Protein AF-A0A956U3N0-F1 (afdb_monomer)

Sequence (169 aa):
MKTIKLSYLSARLFRMLFLLSVFFLITSNNVYSKPEPTQLTTPQKEISIDFVKEAGCPIITTDSTTRAILDLDPFGAPKDARIYISFKNNSERPVAAVKFRLRYVNARGEDLGTFHAAQAVILGPGAEARGKWKGNRIHPDTSALKLRVLQVRYSDGAQWNSVKAEALK

Secondary structure (DSSP, 8-state):
---------SSSSSSSSSSSSSS-S--------PPP-------EEEEEEEE---TT-SEEE-GGG-EEEEEE-TTS-EEEEEEEEEEEE-SSSPEEEEEEEEEEE-TT--EEEEEEEEEEEEE-TT-EEEEEEEEES--TT--EEEEEEEEEEETTS-EEE-TTGGGG-

Mean predicted aligned error: 12.62 Å

Radius of gyration: 32.55 Å; Cα contacts (8 Å, |Δi|>4): 326; chains: 1; bounding box: 46×108×58 Å

Foldseek 3Di:
DDDDDDDDPPDPPPPPPPPPPPPPDDPPPPPPPDPDPPPPQQDKDKAAEAEDDDPPDQKDWDRPWFTKMFRADPVRFGFKIKTKTKMWGQDQFWWQKWKKKKFFAAPVRDGPDIDIDMDGDTHHHGGMDMDIDMGGDHGRRGHHMYMYIAKIATPVRDIDGDPPNVVVD

Nearest PDB structures (foldseek):
  3o0l-assembly1_B  TM=4.837E-01  e=7.466E-03  Shewanella loihica PV-4
  1ex0-assembly1_A  TM=4.721E-01  e=1.509E-02  Homo sapiens
  7ui8-assembly1_A  TM=5.187E-01  e=3.399E-02  Enterococcus columbae
  8cte-assembly1_X  TM=4.771E-01  e=2.204E-02  Homo sapiens
  8dhe-assembly1_C  TM=4.121E-01  e=6.165E-02  Tannerella forsythia

pLDDT: mean 83.13, std 19.67, range [40.97, 98.44]

Structure (mmCIF, N/CA/C/O backbone):
data_AF-A0A956U3N0-F1
#
_entry.id   AF-A0A956U3N0-F1
#
loop_
_atom_site.group_PDB
_atom_site.id
_atom_site.type_symbol
_atom_site.label_atom_id
_atom_site.label_alt_id
_atom_site.label_comp_id
_atom_site.label_asym_id
_atom_site.label_entity_id
_atom_site.label_seq_id
_atom_site.pdbx_PDB_ins_code
_atom_site.Cartn_x
_atom_site.Cartn_y
_atom_site.Cartn_z
_atom_site.occupancy
_atom_site.B_iso_or_equiv
_atom_site.auth_seq_id
_atom_site.auth_comp_id
_atom_site.auth_asym_id
_atom_site.auth_atom_id
_atom_site.pdbx_PDB_model_num
ATOM 1 N N . MET A 1 1 ? 6.608 92.617 39.152 1.00 43.38 1 MET A N 1
ATOM 2 C CA . MET A 1 1 ? 6.580 91.186 38.764 1.00 43.38 1 MET A CA 1
ATOM 3 C C . MET A 1 1 ? 7.214 91.042 37.391 1.00 43.38 1 MET A C 1
ATOM 5 O O . MET A 1 1 ? 6.933 91.856 36.523 1.00 43.38 1 MET A O 1
ATOM 9 N N . LYS A 1 2 ? 8.164 90.110 37.256 1.00 40.97 2 LYS A N 1
ATOM 10 C CA . LYS A 1 2 ? 9.137 90.019 36.155 1.00 40.97 2 LYS A CA 1
ATOM 11 C C . LYS A 1 2 ? 8.576 89.272 34.938 1.00 40.97 2 LYS A C 1
ATOM 13 O O . LYS A 1 2 ? 8.110 88.148 35.066 1.00 40.97 2 LYS A O 1
ATOM 18 N N . THR A 1 3 ? 8.722 89.889 33.770 1.00 45.12 3 THR A N 1
ATOM 19 C CA . THR A 1 3 ? 8.685 89.297 32.424 1.00 45.12 3 THR A CA 1
ATOM 20 C C . THR A 1 3 ? 9.957 88.496 32.139 1.00 45.12 3 THR A C 1
ATOM 22 O O . THR A 1 3 ? 11.052 88.998 32.405 1.00 45.12 3 THR A O 1
ATOM 25 N N . ILE A 1 4 ? 9.843 87.313 31.525 1.00 50.28 4 ILE A N 1
ATOM 26 C CA . ILE A 1 4 ? 10.977 86.598 30.913 1.00 50.28 4 ILE A CA 1
ATOM 27 C C . ILE A 1 4 ? 10.629 86.234 29.465 1.00 50.28 4 ILE A C 1
ATOM 29 O O . ILE A 1 4 ? 9.537 85.762 29.165 1.00 50.28 4 ILE A O 1
ATOM 33 N N . LYS A 1 5 ? 11.588 86.553 28.590 1.00 43.72 5 LYS A N 1
ATOM 34 C CA . LYS A 1 5 ? 11.562 86.534 27.126 1.00 43.72 5 LYS A CA 1
ATOM 35 C C . LYS A 1 5 ? 11.777 85.130 26.550 1.00 43.72 5 LYS A C 1
ATOM 37 O O . LYS A 1 5 ? 12.604 84.375 27.051 1.00 43.72 5 LYS A O 1
ATOM 42 N N . LEU A 1 6 ? 11.104 84.874 25.425 1.00 50.75 6 LEU A N 1
ATOM 43 C CA . LEU A 1 6 ? 11.439 83.862 24.422 1.00 50.75 6 LEU A CA 1
ATOM 44 C C . LEU A 1 6 ? 12.761 84.208 23.720 1.00 50.75 6 LEU A C 1
ATOM 46 O O . LEU A 1 6 ? 12.867 85.263 23.097 1.00 50.75 6 LEU A O 1
ATOM 50 N N . SER A 1 7 ? 13.703 83.273 23.718 1.00 54.09 7 SER A N 1
ATOM 51 C CA . SER A 1 7 ? 14.644 83.014 22.618 1.00 54.09 7 SER A CA 1
ATOM 52 C C . SER A 1 7 ? 15.420 81.727 22.938 1.00 54.09 7 SER A C 1
ATOM 54 O O . SER A 1 7 ? 15.507 81.356 24.101 1.00 54.09 7 SER A O 1
ATOM 56 N N . TYR A 1 8 ? 15.970 81.050 21.922 1.00 51.53 8 TYR A N 1
ATOM 57 C CA . TYR A 1 8 ? 16.848 79.857 22.003 1.00 51.53 8 TYR A CA 1
ATOM 58 C C . TYR A 1 8 ? 16.241 78.455 21.830 1.00 51.53 8 TYR A C 1
ATOM 60 O O . TYR A 1 8 ? 16.761 77.491 22.385 1.00 51.53 8 TYR A O 1
ATOM 68 N N . LEU A 1 9 ? 15.245 78.276 20.958 1.00 48.38 9 LEU A N 1
ATOM 69 C CA . LEU A 1 9 ? 14.907 76.929 20.459 1.00 48.38 9 LEU A CA 1
ATOM 70 C C . LEU A 1 9 ? 14.916 76.811 18.924 1.00 48.38 9 LEU A C 1
ATOM 72 O O . LEU A 1 9 ? 14.139 76.071 18.338 1.00 48.38 9 LEU A O 1
ATOM 76 N N . SER A 1 10 ? 15.828 77.519 18.253 1.00 56.56 10 SER A N 1
ATOM 77 C CA . SER A 1 10 ? 15.927 77.547 16.783 1.00 56.56 10 SER A CA 1
ATOM 78 C C . SER A 1 10 ? 17.327 77.206 16.251 1.00 56.56 10 SER A C 1
ATOM 80 O O . SER A 1 10 ? 17.808 77.852 15.326 1.00 56.56 10 SER A O 1
ATOM 82 N N . ALA A 1 11 ? 18.027 76.228 16.843 1.00 52.62 11 ALA A N 1
ATOM 83 C CA . ALA A 1 11 ? 19.368 75.857 16.357 1.00 52.62 11 ALA A CA 1
ATOM 84 C C . ALA A 1 11 ? 19.782 74.381 16.524 1.00 52.62 11 ALA A C 1
ATOM 86 O O . ALA A 1 11 ? 20.901 74.028 16.158 1.00 52.62 11 ALA A O 1
ATOM 87 N N . ARG A 1 12 ? 18.925 73.496 17.058 1.00 50.47 12 ARG A N 1
ATOM 88 C CA . ARG A 1 12 ? 19.299 72.082 17.289 1.00 50.47 12 ARG A CA 1
ATOM 89 C C . ARG A 1 12 ? 18.583 71.051 16.420 1.00 50.47 12 ARG A C 1
ATOM 91 O O . ARG A 1 12 ? 19.108 69.955 16.285 1.00 50.47 12 ARG A O 1
ATOM 98 N N . LEU A 1 13 ? 17.474 71.391 15.761 1.00 51.34 13 LEU A N 1
ATOM 99 C CA . LEU A 1 13 ? 16.767 70.427 14.905 1.00 51.34 13 LEU A CA 1
ATOM 100 C C . LEU A 1 13 ? 17.264 70.359 13.452 1.00 51.34 13 LEU A C 1
ATOM 102 O O . LEU A 1 13 ? 16.931 69.411 12.755 1.00 51.34 13 LEU A O 1
ATOM 106 N N . PHE A 1 14 ? 18.094 71.299 12.991 1.00 47.34 14 PHE A N 1
ATOM 107 C CA . PHE A 1 14 ? 18.509 71.341 11.580 1.00 47.34 14 PHE A CA 1
ATOM 108 C C . PHE A 1 14 ? 19.863 70.667 11.285 1.00 47.34 14 PHE A C 1
ATOM 110 O O . PHE A 1 14 ? 20.228 70.494 10.129 1.00 47.34 14 PHE A O 1
ATOM 117 N N . ARG A 1 15 ? 20.619 70.250 12.314 1.00 49.44 15 ARG A N 1
ATOM 118 C CA . ARG A 1 15 ? 21.941 69.606 12.148 1.00 49.44 15 ARG A CA 1
ATOM 119 C C . ARG A 1 15 ? 21.921 68.077 12.172 1.00 49.44 15 ARG A C 1
ATOM 121 O O . ARG A 1 15 ? 22.934 67.469 11.853 1.00 49.44 15 ARG A O 1
ATOM 128 N N . MET A 1 16 ? 20.795 67.455 12.520 1.00 44.78 16 MET A N 1
AT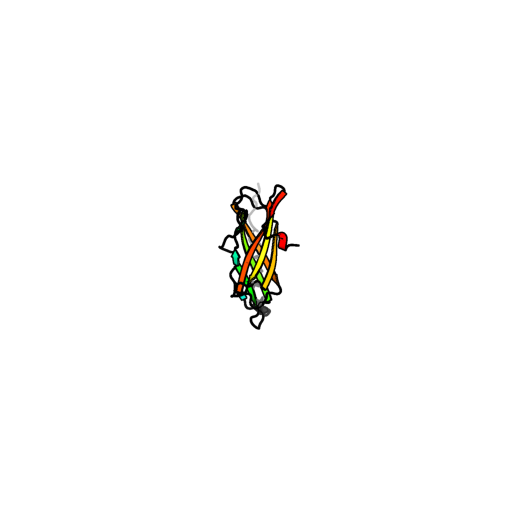OM 129 C CA . MET A 1 16 ? 20.707 65.994 12.641 1.00 44.78 16 MET A CA 1
ATOM 130 C C . MET A 1 16 ? 20.184 65.299 11.372 1.00 44.78 16 MET A C 1
ATOM 132 O O . MET A 1 16 ? 20.173 64.077 11.314 1.00 44.78 16 MET A O 1
ATOM 136 N N . LEU A 1 17 ? 19.794 66.058 10.339 1.00 49.78 17 LEU A N 1
ATOM 137 C CA . LEU A 1 17 ? 19.293 65.504 9.073 1.00 49.78 17 LEU A CA 1
ATOM 138 C C . LEU A 1 17 ? 20.327 65.447 7.933 1.00 49.78 17 LEU A C 1
ATOM 140 O O . LEU A 1 17 ? 20.011 64.930 6.869 1.00 49.78 17 LEU A O 1
ATOM 144 N N . PHE A 1 18 ? 21.558 65.929 8.130 1.00 48.34 18 PHE A N 1
ATOM 145 C CA . PHE A 1 18 ? 22.552 66.043 7.046 1.00 48.34 18 PHE A CA 1
ATOM 146 C C . PHE A 1 18 ? 23.738 65.064 7.139 1.00 48.34 18 PHE A C 1
ATOM 148 O O . PHE A 1 18 ? 24.713 65.205 6.411 1.00 48.34 18 PHE A O 1
ATOM 155 N N . LEU A 1 19 ? 23.662 64.057 8.018 1.00 45.88 19 LEU A N 1
ATOM 156 C CA . LEU A 1 19 ? 24.695 63.018 8.185 1.00 45.88 19 LEU A CA 1
ATOM 157 C C . LEU A 1 19 ? 24.190 61.592 7.902 1.00 45.88 19 LEU A C 1
ATOM 159 O O . LEU A 1 19 ? 24.867 60.628 8.242 1.00 45.88 19 LEU A O 1
ATOM 163 N N . LEU A 1 20 ? 23.022 61.440 7.268 1.00 45.91 20 LEU A N 1
ATOM 164 C CA . LEU A 1 20 ? 22.460 60.126 6.920 1.00 45.91 20 LEU A CA 1
ATOM 165 C C . LEU A 1 20 ? 22.321 59.869 5.407 1.00 45.91 20 LEU A C 1
ATOM 167 O O . LEU A 1 20 ? 21.761 58.851 5.018 1.00 45.91 20 LEU A O 1
ATOM 171 N N . SER A 1 21 ? 22.813 60.765 4.544 1.00 46.19 21 SER A N 1
ATOM 172 C CA . SER A 1 21 ? 22.624 60.680 3.084 1.00 46.19 21 SER A CA 1
ATOM 173 C C . SER A 1 21 ? 23.875 60.291 2.282 1.00 46.19 21 SER A C 1
ATOM 175 O O . SER A 1 21 ? 23.809 60.246 1.058 1.00 46.19 21 SER A O 1
ATOM 177 N N . VAL A 1 22 ? 25.004 59.966 2.928 1.00 50.34 22 VAL A N 1
ATOM 178 C CA . VAL A 1 22 ? 26.273 59.617 2.238 1.00 50.34 22 VAL A CA 1
ATOM 179 C C . VAL A 1 22 ? 26.826 58.249 2.677 1.00 50.34 22 VAL A C 1
ATOM 181 O O . VAL A 1 22 ? 28.020 57.996 2.627 1.00 50.34 22 VAL A O 1
ATOM 184 N N . PHE A 1 23 ? 25.956 57.335 3.108 1.00 43.88 23 PHE A N 1
ATOM 185 C CA . PHE A 1 23 ? 26.309 55.924 3.359 1.00 43.88 23 PHE A CA 1
ATOM 186 C C . PHE A 1 23 ? 25.436 54.951 2.554 1.00 43.88 23 PHE A C 1
ATOM 188 O O . PHE A 1 23 ? 25.293 53.785 2.903 1.00 43.88 23 PHE A O 1
ATOM 195 N N . PHE A 1 24 ? 24.835 55.437 1.466 1.00 46.41 24 PHE A N 1
ATOM 196 C CA . PHE A 1 24 ? 23.975 54.652 0.580 1.00 46.41 24 PHE A CA 1
ATOM 197 C C . PHE A 1 24 ? 24.511 54.632 -0.852 1.00 46.41 24 PHE A C 1
ATOM 199 O O . PHE A 1 24 ? 23.767 54.740 -1.818 1.00 46.41 24 PHE A O 1
ATOM 206 N N . LEU A 1 25 ? 25.824 54.510 -1.010 1.00 50.22 25 LEU A N 1
ATOM 207 C CA . LEU A 1 25 ? 26.399 54.166 -2.299 1.00 50.22 25 LEU A CA 1
ATOM 208 C C . LEU A 1 25 ? 27.560 53.200 -2.089 1.00 50.22 25 LEU A C 1
ATOM 210 O O . LEU A 1 25 ? 28.515 53.503 -1.385 1.00 50.22 25 LEU A O 1
ATOM 214 N N . ILE A 1 26 ? 27.460 52.074 -2.799 1.00 54.09 26 ILE A N 1
ATOM 215 C CA . ILE A 1 26 ? 28.480 51.041 -3.003 1.00 54.09 26 ILE A CA 1
ATOM 216 C C . ILE A 1 26 ? 28.484 49.932 -1.934 1.00 54.09 26 ILE A C 1
ATOM 218 O O . ILE A 1 26 ? 29.460 49.701 -1.230 1.00 54.09 26 ILE A O 1
ATOM 222 N N . THR A 1 27 ? 27.415 49.135 -1.903 1.00 51.28 27 THR A N 1
ATOM 223 C CA . THR A 1 27 ? 27.585 47.678 -1.797 1.00 51.28 27 THR A CA 1
ATOM 224 C C . THR A 1 27 ? 27.257 47.075 -3.157 1.00 51.28 27 THR A C 1
ATOM 226 O O . THR A 1 27 ? 26.112 46.812 -3.517 1.00 51.28 27 THR A O 1
ATOM 229 N N . SER A 1 28 ? 28.294 46.923 -3.975 1.00 53.91 28 SER A N 1
ATOM 230 C CA . SER A 1 28 ? 28.263 46.102 -5.176 1.00 53.91 28 SER A CA 1
ATOM 231 C C . SER A 1 28 ? 27.920 44.672 -4.754 1.00 53.91 28 SER A C 1
ATOM 233 O O . SER A 1 28 ? 28.756 43.952 -4.211 1.00 53.91 28 SER A O 1
ATOM 235 N N . ASN A 1 29 ? 26.667 44.275 -4.984 1.00 47.41 29 ASN A N 1
ATOM 236 C CA . ASN A 1 29 ? 26.212 42.894 -4.897 1.00 47.41 29 ASN A CA 1
ATOM 237 C C . ASN A 1 29 ? 26.949 42.064 -5.959 1.00 47.41 29 ASN A C 1
ATOM 239 O O . ASN A 1 29 ? 26.425 41.810 -7.041 1.00 47.41 29 ASN A O 1
ATOM 243 N N . ASN A 1 30 ? 28.171 41.628 -5.654 1.00 55.19 30 ASN A N 1
ATOM 244 C CA . ASN A 1 30 ? 28.737 40.445 -6.285 1.00 55.19 30 ASN A CA 1
ATOM 245 C C . ASN A 1 30 ? 27.940 39.249 -5.762 1.00 55.19 30 ASN A C 1
ATOM 247 O O . ASN A 1 30 ? 28.324 38.593 -4.793 1.00 55.19 30 ASN A O 1
ATOM 251 N N . VAL A 1 31 ? 26.793 38.990 -6.391 1.00 56.47 31 VAL A N 1
ATOM 252 C CA . VAL A 1 31 ? 26.115 37.703 -6.278 1.00 56.47 31 VAL A CA 1
ATOM 253 C C . VAL A 1 31 ? 27.015 36.707 -6.993 1.00 56.47 31 VAL A C 1
ATOM 255 O O . VAL A 1 31 ? 26.885 36.462 -8.188 1.00 56.47 31 VAL A O 1
ATOM 258 N N . TYR A 1 32 ? 27.981 36.160 -6.259 1.00 55.41 32 TYR A N 1
ATOM 259 C CA . TYR A 1 32 ? 28.621 34.919 -6.649 1.00 55.41 32 TYR A CA 1
ATOM 260 C C . TYR A 1 32 ? 27.543 33.838 -6.547 1.00 55.41 32 TYR A C 1
ATOM 262 O O . TYR A 1 32 ? 27.337 33.230 -5.494 1.00 55.41 32 TYR A O 1
ATOM 270 N N . SER A 1 33 ? 26.779 33.653 -7.623 1.00 57.53 33 SER A N 1
ATOM 271 C CA . SER A 1 33 ? 25.897 32.506 -7.764 1.00 57.53 33 SER A CA 1
ATOM 272 C C . SER A 1 33 ? 26.797 31.281 -7.840 1.00 57.53 33 SER A C 1
ATOM 274 O O . SER A 1 33 ? 27.365 30.972 -8.889 1.00 57.53 33 SER A O 1
ATOM 276 N N . LYS A 1 34 ? 26.974 30.609 -6.698 1.00 63.16 34 LYS A N 1
ATOM 277 C CA . LYS A 1 34 ? 27.508 29.250 -6.652 1.00 63.16 34 LYS A CA 1
ATOM 278 C C . LYS A 1 34 ? 26.748 28.450 -7.717 1.00 63.16 34 LYS A C 1
ATOM 280 O O . LYS A 1 34 ? 25.518 28.503 -7.678 1.00 63.16 34 LYS A O 1
ATOM 285 N N . PRO A 1 35 ? 27.419 27.766 -8.663 1.00 58.47 35 PRO A N 1
ATOM 286 C CA . PRO A 1 35 ? 26.711 26.920 -9.608 1.00 58.47 35 PRO A CA 1
ATOM 287 C C . PRO A 1 35 ? 25.878 25.943 -8.786 1.00 58.47 35 PRO A C 1
ATOM 289 O O . PRO A 1 35 ? 26.409 25.190 -7.962 1.00 58.47 35 PRO A O 1
ATOM 292 N N . GLU A 1 36 ? 24.561 26.052 -8.928 1.00 58.31 36 GLU A N 1
ATOM 293 C CA . GLU A 1 36 ? 23.632 25.108 -8.339 1.00 58.31 36 GLU A CA 1
ATOM 294 C C . GLU A 1 36 ? 24.056 23.731 -8.854 1.00 58.31 36 GLU A C 1
ATOM 296 O O . GLU A 1 36 ? 24.242 23.578 -10.067 1.00 58.31 36 GLU A O 1
ATOM 301 N N . PRO A 1 37 ? 24.326 22.749 -7.975 1.00 54.59 37 PRO A N 1
ATOM 302 C CA . PRO A 1 37 ? 24.649 21.418 -8.446 1.00 54.59 37 PRO A CA 1
ATOM 303 C C . PRO A 1 37 ? 23.475 20.980 -9.310 1.00 54.59 37 PRO A C 1
ATOM 305 O O . PRO A 1 37 ? 22.355 20.879 -8.809 1.00 54.59 37 PRO A O 1
ATOM 308 N N . THR A 1 38 ? 23.724 20.775 -10.605 1.00 52.72 38 THR A N 1
ATOM 309 C CA . THR A 1 38 ? 22.744 20.216 -11.528 1.00 52.72 38 THR A CA 1
ATOM 310 C C . THR A 1 38 ? 22.250 18.933 -10.883 1.00 52.72 38 THR A C 1
ATOM 312 O O . THR A 1 38 ? 22.988 17.948 -10.813 1.00 52.72 38 THR A O 1
ATOM 315 N N . GLN A 1 39 ? 21.046 18.963 -10.307 1.00 56.44 39 GLN A N 1
ATOM 316 C CA . GLN A 1 39 ? 20.444 17.765 -9.756 1.00 56.44 39 GLN A CA 1
ATOM 317 C C . GLN A 1 39 ? 20.272 16.834 -10.945 1.00 56.44 39 GLN A C 1
ATOM 319 O O . GLN A 1 39 ? 19.431 17.076 -11.812 1.00 56.44 39 GLN A O 1
ATOM 324 N N . LEU A 1 40 ? 21.122 15.808 -11.016 1.00 57.69 40 LEU A N 1
ATOM 325 C CA . LEU A 1 40 ? 20.943 14.683 -11.916 1.00 57.69 40 LEU A CA 1
ATOM 326 C C . LEU A 1 40 ? 19.566 14.119 -11.587 1.00 57.69 40 LEU A C 1
ATOM 328 O O . LEU A 1 40 ? 19.388 13.401 -10.604 1.00 57.69 40 LEU A O 1
ATOM 332 N N . THR A 1 41 ? 18.567 14.548 -12.353 1.00 67.69 41 THR A N 1
ATOM 333 C CA . THR A 1 41 ? 17.208 14.063 -12.201 1.00 67.69 41 THR A CA 1
ATOM 334 C C . THR A 1 41 ? 17.249 12.644 -12.717 1.00 67.69 41 THR A C 1
ATOM 336 O O . THR A 1 41 ? 17.285 12.413 -13.924 1.00 67.69 41 THR A O 1
ATOM 339 N N . THR A 1 42 ? 17.339 11.693 -11.792 1.00 78.19 42 THR A N 1
ATOM 340 C CA . THR A 1 42 ? 17.239 10.276 -12.110 1.00 78.19 42 THR A CA 1
ATOM 341 C C . THR A 1 42 ? 15.971 10.077 -12.942 1.00 78.19 42 THR A C 1
ATOM 343 O O . THR A 1 42 ? 14.913 10.550 -12.503 1.00 78.19 42 THR A O 1
ATOM 346 N N . PRO A 1 43 ? 16.047 9.451 -14.129 1.00 90.19 43 PRO A N 1
ATOM 347 C CA . PRO A 1 43 ? 14.865 9.205 -14.941 1.00 90.19 43 PRO A CA 1
ATOM 348 C C .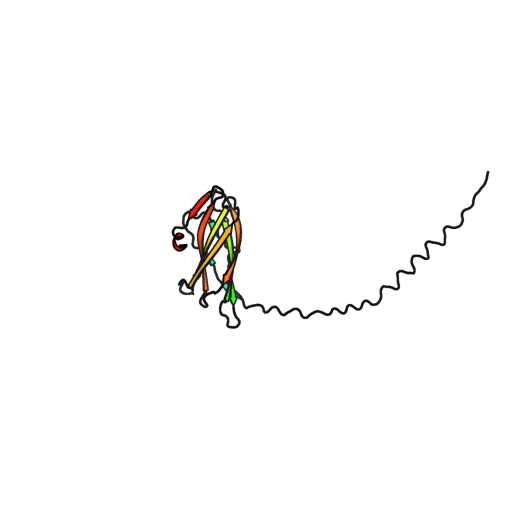 PRO A 1 43 ? 13.828 8.430 -14.121 1.00 90.19 43 PRO A C 1
ATOM 350 O O . PRO A 1 43 ? 14.175 7.568 -13.317 1.00 90.19 43 PRO A O 1
ATOM 353 N N . GLN A 1 44 ? 12.551 8.778 -14.272 1.00 93.88 44 GLN A N 1
ATOM 354 C CA . GLN A 1 44 ? 11.462 8.225 -13.465 1.00 93.88 44 GLN A CA 1
ATOM 355 C C . GLN A 1 44 ? 10.372 7.642 -14.350 1.00 93.88 44 GLN A C 1
ATOM 357 O O . GLN A 1 44 ? 10.054 8.197 -15.400 1.00 93.88 44 GLN A O 1
ATOM 362 N N . LYS A 1 45 ? 9.766 6.546 -13.892 1.00 94.38 45 LYS A N 1
ATOM 363 C CA . LYS A 1 45 ? 8.625 5.902 -14.548 1.00 94.38 45 LYS A CA 1
ATOM 364 C C . LYS A 1 45 ? 7.530 5.622 -13.531 1.00 94.38 45 LYS A C 1
ATOM 366 O O . LYS A 1 45 ? 7.751 4.899 -12.566 1.00 94.38 45 LYS A O 1
ATOM 371 N N . GLU A 1 46 ? 6.343 6.168 -13.756 1.00 95.56 46 GLU A N 1
ATOM 372 C CA . GLU A 1 46 ? 5.165 5.828 -12.958 1.00 95.56 46 GLU A CA 1
ATOM 373 C C . GLU A 1 46 ? 4.593 4.472 -13.402 1.00 95.56 46 GLU A C 1
ATOM 375 O O . GLU A 1 46 ? 4.552 4.165 -14.595 1.00 95.56 46 GLU A O 1
ATOM 380 N N . ILE A 1 47 ? 4.188 3.645 -12.436 1.00 94.81 47 ILE A N 1
ATOM 381 C CA . ILE A 1 47 ? 3.544 2.345 -12.653 1.00 94.81 47 ILE A CA 1
ATOM 382 C C . ILE A 1 47 ? 2.252 2.251 -11.835 1.00 94.81 47 ILE A C 1
ATOM 384 O O . ILE A 1 47 ? 2.119 2.885 -10.781 1.00 94.81 47 ILE A O 1
ATOM 388 N N . SER A 1 48 ? 1.305 1.436 -12.303 1.00 92.94 48 SER A N 1
ATOM 389 C CA . SER A 1 48 ? 0.028 1.231 -11.618 1.00 92.94 48 SER A CA 1
ATOM 390 C C . SER A 1 48 ? 0.184 0.420 -10.329 1.00 92.94 48 SER A C 1
ATOM 392 O O . SER A 1 48 ? 1.083 -0.418 -10.187 1.00 92.94 48 SER A O 1
ATOM 394 N N . ILE A 1 49 ? -0.726 0.671 -9.385 1.00 95.75 49 ILE A N 1
ATOM 395 C CA . ILE A 1 49 ? -0.922 -0.153 -8.194 1.00 95.75 49 ILE A CA 1
ATOM 396 C C . ILE A 1 49 ? -2.335 -0.733 -8.245 1.00 95.75 49 ILE A C 1
ATOM 398 O O . ILE A 1 49 ? -3.314 -0.016 -8.058 1.00 95.75 49 ILE A O 1
ATOM 402 N N . ASP A 1 50 ? -2.428 -2.043 -8.421 1.00 94.38 50 ASP A N 1
ATOM 403 C CA . ASP A 1 50 ? -3.686 -2.774 -8.433 1.00 94.38 50 ASP A CA 1
ATOM 404 C C . ASP A 1 50 ? -4.031 -3.222 -7.012 1.00 94.38 50 ASP A C 1
ATOM 406 O O . ASP A 1 50 ? -3.342 -4.059 -6.412 1.00 94.38 50 ASP A O 1
ATOM 410 N N . PHE A 1 51 ? -5.107 -2.673 -6.450 1.00 94.94 51 PHE A N 1
ATOM 411 C CA . PHE A 1 51 ? -5.576 -3.074 -5.129 1.00 94.94 51 PHE A CA 1
ATOM 412 C C . PHE A 1 51 ? -6.370 -4.383 -5.184 1.00 94.94 51 PHE A C 1
ATOM 414 O O . PHE A 1 51 ? -7.469 -4.462 -5.735 1.00 94.94 51 PHE A O 1
ATOM 421 N N . VAL A 1 52 ? -5.832 -5.420 -4.545 1.00 94.56 52 VAL A N 1
ATOM 422 C CA . VAL A 1 52 ? -6.474 -6.728 -4.418 1.00 94.56 52 VAL A CA 1
ATOM 423 C C . VAL A 1 52 ? -7.367 -6.728 -3.183 1.00 94.56 52 VAL A C 1
ATOM 425 O O . VAL A 1 52 ? -6.903 -6.958 -2.062 1.00 94.56 52 VAL A O 1
ATOM 428 N N . LYS A 1 53 ? -8.659 -6.476 -3.408 1.00 93.12 53 LYS A N 1
ATOM 429 C CA . LYS A 1 53 ? -9.695 -6.491 -2.369 1.00 93.12 53 LYS A CA 1
ATOM 430 C C . LYS A 1 53 ? -9.815 -7.878 -1.732 1.00 93.12 53 LYS A C 1
ATOM 432 O O . LYS A 1 53 ? -9.718 -8.901 -2.410 1.00 93.12 53 LYS A O 1
ATOM 437 N N . GLU A 1 54 ? -10.065 -7.902 -0.428 1.00 94.25 54 GLU A N 1
ATOM 438 C CA . GLU A 1 54 ? -10.330 -9.122 0.335 1.00 94.25 54 GLU A CA 1
ATOM 439 C C . GLU A 1 54 ? -11.612 -8.940 1.149 1.00 94.25 54 GLU A C 1
ATOM 441 O O . GLU A 1 54 ? -11.826 -7.889 1.757 1.00 94.25 54 GLU A O 1
ATOM 446 N N . ALA A 1 55 ? -12.485 -9.949 1.126 1.00 92.75 55 ALA A N 1
ATOM 447 C CA . ALA A 1 55 ? -13.761 -9.895 1.827 1.00 92.75 55 ALA A CA 1
ATOM 448 C C . ALA A 1 55 ? -13.544 -9.710 3.338 1.00 92.75 55 ALA A C 1
ATOM 450 O O . ALA A 1 55 ? -12.674 -10.341 3.935 1.00 92.75 55 ALA A O 1
ATOM 451 N N . GLY A 1 56 ? -14.325 -8.817 3.948 1.00 93.94 56 GLY A N 1
ATOM 452 C CA . GLY A 1 56 ? -14.209 -8.494 5.372 1.00 93.94 56 GLY A CA 1
ATOM 453 C C . GLY A 1 56 ? -12.967 -7.678 5.755 1.00 93.94 56 GLY A C 1
ATOM 454 O O . GLY A 1 56 ? -12.770 -7.426 6.942 1.00 93.94 56 GLY A O 1
ATOM 455 N N . CYS A 1 57 ? -12.134 -7.248 4.797 1.00 96.69 57 CYS A N 1
ATOM 456 C CA . CYS A 1 57 ? -11.020 -6.353 5.091 1.00 96.69 57 CYS A CA 1
ATOM 457 C C . CYS A 1 57 ? -11.544 -4.963 5.499 1.00 96.69 57 CYS A C 1
ATOM 459 O O . CYS A 1 57 ? -12.307 -4.357 4.743 1.00 96.69 57 CYS A O 1
ATOM 461 N N . PRO A 1 58 ? -11.124 -4.416 6.654 1.00 96.88 58 PRO A N 1
ATOM 462 C CA . PRO A 1 58 ? -11.612 -3.123 7.138 1.00 96.88 58 PRO A CA 1
ATOM 463 C C . PRO A 1 58 ? -10.952 -1.925 6.438 1.00 96.88 58 PRO A C 1
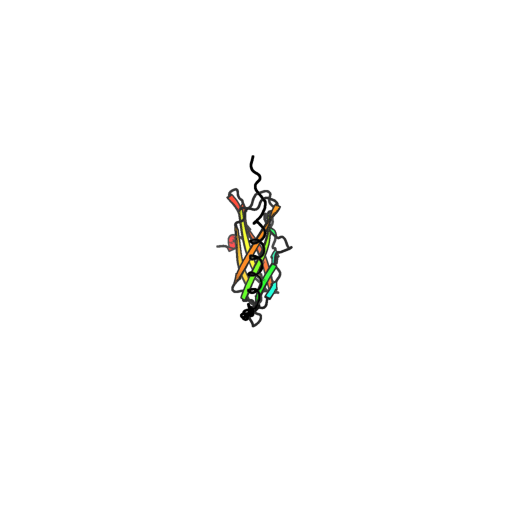ATOM 465 O O . PRO A 1 58 ? -11.335 -0.787 6.690 1.00 96.88 58 PRO A O 1
ATOM 468 N N . ILE A 1 59 ? -9.950 -2.154 5.585 1.00 97.50 59 ILE A N 1
ATOM 469 C CA . ILE A 1 59 ? -9.204 -1.105 4.888 1.00 97.50 59 ILE A CA 1
ATOM 470 C C . ILE A 1 59 ? -9.497 -1.173 3.393 1.00 97.50 59 ILE A C 1
ATOM 472 O O . ILE A 1 59 ? -9.381 -2.230 2.771 1.00 97.50 59 ILE A O 1
ATOM 476 N N . ILE A 1 60 ? -9.808 -0.019 2.812 1.00 95.81 60 ILE A N 1
ATOM 477 C CA . ILE A 1 60 ? -9.928 0.171 1.363 1.00 95.81 60 ILE A CA 1
ATOM 478 C C . ILE A 1 60 ? -8.900 1.198 0.895 1.00 95.81 60 ILE A C 1
ATOM 480 O O . ILE A 1 60 ? -8.528 2.091 1.657 1.00 95.81 60 ILE A O 1
ATOM 484 N N . THR A 1 61 ? -8.430 1.085 -0.343 1.00 93.31 61 THR A N 1
ATOM 485 C CA . THR A 1 61 ? -7.582 2.113 -0.956 1.00 93.31 61 THR A CA 1
ATOM 486 C C . THR A 1 61 ? -8.424 3.246 -1.516 1.00 93.31 61 THR A C 1
ATOM 488 O O . THR A 1 61 ? -9.554 3.032 -1.956 1.00 93.31 61 THR A O 1
ATOM 491 N N . THR A 1 62 ? -7.863 4.451 -1.513 1.00 88.94 62 THR A N 1
ATOM 492 C CA . THR A 1 62 ? -8.413 5.598 -2.230 1.00 88.94 62 THR A CA 1
ATOM 493 C C . THR A 1 62 ? -7.526 5.896 -3.436 1.00 88.94 62 THR A C 1
ATOM 495 O O . THR A 1 62 ? -6.312 6.095 -3.323 1.00 88.94 62 THR A O 1
ATOM 498 N N . ASP A 1 63 ? -8.129 5.867 -4.623 1.00 77.62 63 ASP A N 1
ATOM 499 C CA . ASP A 1 63 ? -7.381 5.835 -5.888 1.00 77.62 63 ASP A CA 1
ATOM 500 C C . ASP A 1 63 ? -6.726 7.179 -6.226 1.00 77.62 63 ASP A C 1
ATOM 502 O O . ASP A 1 63 ? -5.731 7.226 -6.939 1.00 77.62 63 ASP A O 1
ATOM 506 N N . SER A 1 64 ? -7.218 8.282 -5.653 1.00 74.00 64 SER A N 1
ATOM 507 C CA . SER A 1 64 ? -6.820 9.650 -6.018 1.00 74.00 64 SER A CA 1
ATOM 508 C C . SER A 1 64 ? -5.325 9.952 -5.872 1.00 74.00 64 SER A C 1
ATOM 510 O O . SER A 1 64 ? -4.827 10.907 -6.462 1.00 74.00 64 SER A O 1
ATOM 512 N N . THR A 1 65 ? -4.604 9.187 -5.052 1.00 83.69 65 THR A N 1
ATOM 513 C CA . THR A 1 65 ? -3.191 9.450 -4.723 1.00 83.69 65 THR A CA 1
ATOM 514 C C . THR A 1 65 ? -2.348 8.184 -4.544 1.00 83.69 65 THR A C 1
ATOM 516 O O . THR A 1 65 ? -1.171 8.279 -4.186 1.00 83.69 65 THR A O 1
ATOM 519 N N . THR A 1 66 ? -2.924 7.007 -4.806 1.00 92.75 66 THR A N 1
ATOM 520 C CA . THR A 1 66 ? -2.208 5.728 -4.739 1.00 92.75 66 THR A CA 1
ATOM 521 C C . THR A 1 66 ? -1.436 5.516 -6.039 1.00 92.75 66 THR A C 1
ATOM 523 O O . THR A 1 66 ? -2.037 5.385 -7.099 1.00 92.75 66 THR A O 1
ATOM 526 N N . ARG A 1 67 ? -0.101 5.505 -5.968 1.00 94.12 67 ARG A N 1
ATOM 527 C CA . ARG A 1 67 ? 0.786 5.377 -7.137 1.00 94.12 67 ARG A CA 1
ATOM 528 C C . ARG A 1 67 ? 2.174 4.889 -6.752 1.00 94.12 67 ARG A C 1
ATOM 530 O O . ARG A 1 67 ? 2.603 5.064 -5.608 1.00 94.12 67 ARG A O 1
ATOM 537 N N . ALA A 1 68 ? 2.912 4.342 -7.710 1.00 96.06 68 ALA A N 1
ATOM 538 C CA . ALA A 1 68 ? 4.317 4.005 -7.528 1.00 96.06 68 ALA A CA 1
ATOM 539 C C . ALA A 1 68 ? 5.181 4.611 -8.630 1.00 96.06 68 ALA A C 1
ATOM 541 O O . ALA A 1 68 ? 4.836 4.571 -9.805 1.00 96.06 68 ALA A O 1
ATOM 542 N N . ILE A 1 69 ? 6.321 5.161 -8.230 1.00 96.50 69 ILE A N 1
ATOM 543 C CA . ILE A 1 69 ? 7.289 5.796 -9.120 1.00 96.50 69 ILE A CA 1
ATOM 544 C C . ILE A 1 69 ? 8.582 4.996 -9.037 1.00 96.50 69 ILE A C 1
ATOM 546 O O . ILE A 1 6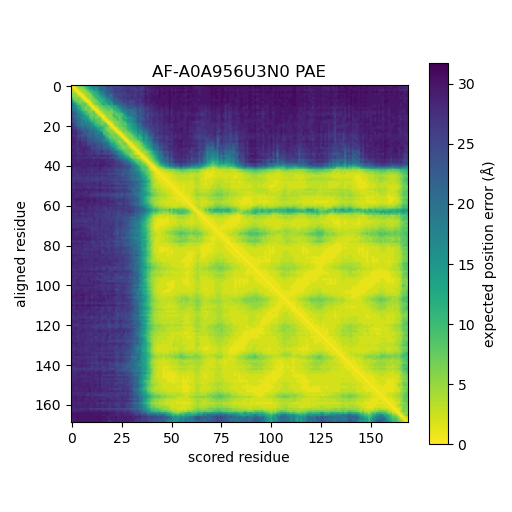9 ? 9.172 4.899 -7.962 1.00 96.50 69 ILE A O 1
ATOM 550 N N . LEU A 1 70 ? 9.010 4.420 -10.153 1.00 96.12 70 LEU A N 1
ATOM 551 C CA . LEU A 1 70 ? 10.296 3.753 -10.296 1.00 96.12 70 LEU A CA 1
ATOM 552 C C . LEU A 1 70 ? 11.368 4.791 -10.615 1.00 96.12 70 LEU A C 1
ATOM 554 O O . LEU A 1 70 ? 11.219 5.563 -11.562 1.00 96.12 70 LEU A O 1
ATOM 558 N N . ASP A 1 71 ? 12.443 4.783 -9.840 1.00 94.81 71 ASP A N 1
ATOM 559 C CA . ASP A 1 71 ? 13.656 5.536 -10.136 1.00 94.81 71 ASP A CA 1
ATOM 560 C C . ASP A 1 71 ? 14.550 4.640 -11.009 1.00 94.81 71 ASP A C 1
ATOM 562 O O . ASP A 1 71 ? 14.913 3.531 -10.601 1.00 94.81 71 ASP A O 1
ATOM 566 N N . LEU A 1 72 ? 14.860 5.093 -12.223 1.00 94.25 72 LEU A N 1
ATOM 567 C CA . LEU A 1 72 ? 15.586 4.339 -13.241 1.00 94.25 72 LEU A CA 1
ATOM 568 C C . LEU A 1 72 ? 17.075 4.689 -13.227 1.00 94.25 72 LEU A C 1
ATOM 570 O O . LEU A 1 72 ? 17.461 5.839 -13.028 1.00 94.25 72 LEU A O 1
ATOM 574 N N . ASP A 1 73 ? 17.932 3.709 -13.462 1.00 91.25 73 ASP A N 1
ATOM 575 C CA . ASP A 1 73 ? 19.351 3.956 -13.679 1.00 91.25 73 ASP A CA 1
ATOM 576 C C . ASP A 1 73 ? 19.618 4.614 -15.059 1.00 91.25 73 ASP A C 1
ATOM 578 O O . ASP A 1 73 ? 18.695 4.784 -15.864 1.00 91.25 73 ASP A O 1
ATOM 582 N N . PRO A 1 74 ? 20.871 5.006 -15.366 1.00 89.56 74 PRO A N 1
ATOM 583 C CA . PRO A 1 74 ? 21.217 5.590 -16.666 1.00 89.56 74 PRO A CA 1
ATOM 584 C C . PRO A 1 74 ? 20.946 4.687 -17.880 1.00 89.56 74 PRO A C 1
ATOM 586 O O . PRO A 1 74 ? 20.912 5.185 -19.002 1.00 89.56 74 PRO A O 1
ATOM 589 N N . PHE A 1 75 ? 20.755 3.381 -17.671 1.00 90.38 75 PHE A N 1
ATOM 590 C CA . PHE A 1 75 ? 20.434 2.400 -18.709 1.00 90.38 75 PHE A CA 1
ATOM 591 C C . PHE A 1 75 ? 18.925 2.112 -18.795 1.00 90.38 75 PHE A C 1
ATOM 593 O O . PHE A 1 75 ? 18.498 1.280 -19.593 1.00 90.38 75 PHE A O 1
ATOM 600 N N . GLY A 1 76 ? 18.106 2.813 -18.002 1.00 88.00 76 GLY A N 1
ATOM 601 C CA . GLY A 1 76 ? 16.652 2.691 -17.991 1.00 88.00 76 GLY A CA 1
ATOM 602 C C . GLY A 1 76 ? 16.113 1.554 -17.120 1.00 88.00 76 GLY A C 1
ATOM 603 O O . GLY A 1 76 ? 14.902 1.323 -17.127 1.00 88.00 76 GLY A O 1
ATOM 604 N N . ALA A 1 77 ? 16.958 0.858 -16.355 1.00 91.75 77 ALA A N 1
ATOM 605 C CA . ALA A 1 77 ? 16.520 -0.217 -15.474 1.00 91.75 77 ALA A CA 1
ATOM 606 C C . ALA A 1 77 ? 16.018 0.337 -14.122 1.00 91.75 77 ALA A C 1
ATOM 608 O O . ALA A 1 77 ? 16.680 1.182 -13.515 1.00 91.75 77 ALA A O 1
ATOM 609 N N . PRO A 1 78 ? 14.869 -0.133 -13.603 1.00 93.75 78 PRO A N 1
ATOM 610 C CA . PRO A 1 78 ? 14.403 0.190 -12.258 1.00 93.75 78 PRO A CA 1
ATOM 611 C C . PRO A 1 78 ? 15.434 -0.140 -11.174 1.00 93.75 78 PRO A C 1
ATOM 613 O O . PRO A 1 78 ? 15.867 -1.281 -11.039 1.00 93.75 78 PRO A O 1
ATOM 616 N N . LYS A 1 79 ? 15.782 0.849 -10.349 1.00 93.56 79 LYS A N 1
ATOM 617 C CA . LYS A 1 79 ? 16.696 0.691 -9.209 1.00 93.56 79 LYS A CA 1
ATOM 618 C C . LYS A 1 79 ? 15.943 0.698 -7.884 1.00 93.56 79 LYS A C 1
ATOM 620 O O . LYS A 1 79 ? 16.057 -0.237 -7.086 1.00 93.56 79 LYS A O 1
ATOM 625 N N . ASP A 1 80 ? 15.157 1.750 -7.685 1.00 95.12 80 ASP A N 1
ATOM 626 C CA . ASP A 1 80 ? 14.373 2.003 -6.480 1.00 95.12 80 ASP A CA 1
ATOM 627 C C . ASP A 1 80 ? 12.913 2.299 -6.859 1.00 95.12 80 ASP A C 1
ATOM 629 O O . ASP A 1 80 ? 12.605 2.631 -8.003 1.00 95.12 80 ASP A O 1
ATOM 633 N N . ALA A 1 81 ? 12.001 2.189 -5.895 1.00 96.25 81 ALA A N 1
ATOM 634 C CA . ALA A 1 81 ? 10.596 2.545 -6.055 1.00 96.25 81 ALA A CA 1
ATOM 635 C C . ALA A 1 81 ? 10.132 3.449 -4.911 1.00 96.25 81 ALA A C 1
ATOM 637 O O . ALA A 1 81 ? 10.324 3.130 -3.737 1.00 96.25 81 ALA A O 1
ATOM 638 N N . ARG A 1 82 ? 9.453 4.548 -5.231 1.00 97.00 82 ARG A N 1
ATOM 639 C CA . ARG A 1 82 ? 8.707 5.379 -4.280 1.00 97.00 82 ARG A CA 1
ATOM 640 C C . ARG A 1 82 ? 7.235 5.021 -4.373 1.00 97.00 82 ARG A C 1
ATOM 642 O O . ARG A 1 82 ? 6.595 5.259 -5.391 1.00 97.00 82 ARG A O 1
ATOM 649 N N . ILE A 1 83 ? 6.712 4.440 -3.304 1.00 97.44 83 ILE A N 1
ATOM 650 C CA . ILE A 1 83 ? 5.362 3.886 -3.240 1.00 97.44 83 ILE A CA 1
ATOM 651 C C . ILE A 1 83 ? 4.518 4.800 -2.362 1.00 97.44 83 ILE A C 1
ATOM 653 O O . ILE A 1 83 ? 4.871 5.048 -1.208 1.00 97.44 83 ILE A O 1
ATOM 657 N N . TYR A 1 84 ? 3.403 5.270 -2.904 1.00 97.00 84 TYR A N 1
ATOM 658 C CA . TYR A 1 84 ? 2.423 6.105 -2.227 1.00 97.00 84 TYR A CA 1
ATOM 659 C C . TYR A 1 84 ? 1.116 5.322 -2.152 1.00 97.00 84 TYR A C 1
ATOM 661 O O . TYR A 1 84 ? 0.604 4.885 -3.181 1.00 97.00 84 TYR A O 1
ATOM 669 N N . ILE A 1 85 ? 0.589 5.121 -0.946 1.00 97.25 85 ILE A N 1
ATOM 670 C CA . ILE A 1 85 ? -0.691 4.432 -0.741 1.00 97.25 85 ILE A CA 1
ATOM 671 C C . ILE A 1 85 ? -1.589 5.348 0.063 1.00 97.25 85 ILE A C 1
ATOM 673 O O . ILE A 1 85 ? -1.202 5.797 1.145 1.00 97.25 85 ILE A O 1
ATOM 677 N N . SER A 1 86 ? -2.790 5.569 -0.449 1.00 96.25 86 SER A N 1
ATOM 678 C CA . SER A 1 86 ? -3.857 6.251 0.267 1.00 96.25 86 SER A CA 1
ATOM 679 C C . SER A 1 86 ? -4.944 5.251 0.603 1.00 96.25 86 SER A C 1
ATOM 681 O O . SER A 1 86 ? -5.313 4.409 -0.219 1.00 96.25 86 SER A O 1
ATOM 683 N N . PHE A 1 87 ? -5.400 5.280 1.848 1.00 97.12 87 PHE A N 1
ATOM 684 C CA . PHE A 1 87 ? -6.299 4.266 2.370 1.00 97.12 87 PHE A CA 1
ATOM 685 C C . PHE A 1 87 ? -7.240 4.831 3.423 1.00 97.12 87 PHE A C 1
ATOM 687 O O . PHE A 1 87 ? -6.929 5.806 4.107 1.00 97.12 87 PHE A O 1
ATOM 694 N N . LYS A 1 88 ? -8.397 4.189 3.546 1.00 97.50 88 LYS A N 1
ATOM 695 C CA . LYS A 1 88 ? -9.503 4.587 4.408 1.00 97.50 88 LYS A CA 1
ATOM 696 C C . LYS 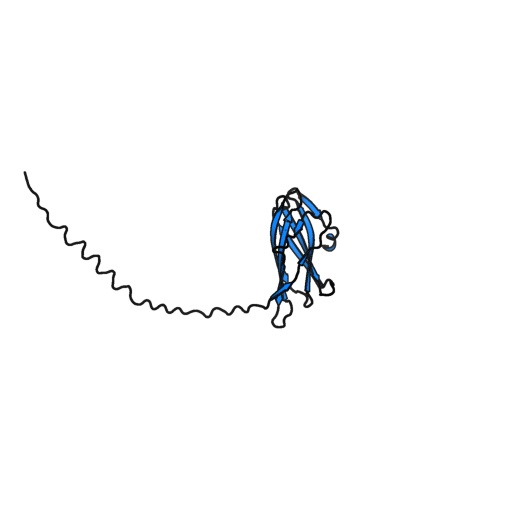A 1 88 ? -9.902 3.441 5.326 1.00 97.50 88 LYS A C 1
ATOM 698 O O . LYS A 1 88 ? -9.939 2.284 4.898 1.00 97.50 88 LYS A O 1
ATOM 703 N N . ASN A 1 89 ? -10.246 3.774 6.566 1.00 98.00 89 ASN A N 1
ATOM 704 C CA . ASN A 1 89 ? -10.916 2.851 7.473 1.00 98.00 89 ASN A CA 1
ATOM 705 C C . ASN A 1 89 ? -12.402 2.741 7.098 1.00 98.00 89 ASN A C 1
ATOM 707 O O . ASN A 1 89 ? -13.162 3.693 7.259 1.00 98.00 89 ASN A O 1
ATOM 711 N N . ASN A 1 90 ? -12.808 1.580 6.592 1.00 97.25 90 ASN A N 1
ATOM 712 C CA . ASN A 1 90 ? -14.187 1.258 6.221 1.00 97.25 90 ASN A CA 1
ATOM 713 C C . ASN A 1 90 ? -14.911 0.418 7.293 1.00 97.25 90 ASN A C 1
ATOM 715 O O . ASN A 1 90 ? -15.935 -0.197 7.013 1.00 97.25 90 ASN A O 1
ATOM 719 N N . SER A 1 91 ? -14.360 0.343 8.504 1.00 96.94 91 SER A N 1
ATOM 720 C CA . SER A 1 91 ? -14.996 -0.315 9.644 1.00 96.94 91 SER A CA 1
ATOM 721 C C . SER A 1 91 ? -15.546 0.700 10.643 1.00 96.94 91 SER A C 1
ATOM 723 O O . SER A 1 91 ? -15.166 1.868 10.641 1.00 96.94 91 SER A O 1
ATOM 725 N N . GLU A 1 92 ? -16.403 0.227 11.542 1.00 97.19 92 GLU A N 1
ATOM 726 C CA . GLU A 1 92 ? -16.931 1.006 12.670 1.00 97.19 92 GLU A CA 1
ATOM 727 C C . GLU A 1 92 ? -15.941 1.108 13.841 1.00 97.19 92 GLU A C 1
ATOM 729 O O . GLU A 1 92 ? -16.191 1.823 14.810 1.00 97.19 92 GLU A O 1
ATOM 734 N N . ARG A 1 93 ? -14.801 0.409 13.770 1.00 97.38 93 ARG A N 1
ATOM 735 C CA . ARG A 1 93 ? -13.803 0.372 14.844 1.00 97.38 93 ARG A CA 1
ATOM 736 C C . ARG A 1 93 ? -12.608 1.257 14.508 1.00 97.38 93 ARG A C 1
ATOM 738 O O . ARG A 1 93 ? -12.135 1.228 13.370 1.00 97.38 93 ARG A O 1
ATOM 745 N N . PRO A 1 94 ? -12.051 1.995 15.479 1.00 98.06 94 PRO A N 1
ATOM 746 C CA . PRO A 1 94 ? -10.790 2.692 15.278 1.00 98.06 94 PRO A CA 1
ATOM 747 C C . PRO A 1 94 ? -9.647 1.715 14.968 1.00 98.06 94 PRO A C 1
ATOM 749 O O . PRO A 1 94 ? -9.460 0.712 15.660 1.00 98.06 94 PRO A O 1
ATOM 752 N N . VAL A 1 95 ? -8.870 2.018 13.932 1.00 98.44 95 VAL A N 1
ATOM 753 C CA . VAL A 1 95 ? -7.662 1.283 13.537 1.00 98.44 95 VAL A CA 1
ATOM 754 C C . VAL A 1 95 ? -6.443 1.960 14.154 1.00 98.44 95 VAL A C 1
ATOM 756 O O . VAL A 1 95 ? -6.370 3.180 14.153 1.00 98.44 95 VAL A O 1
ATOM 759 N N . ALA A 1 96 ? -5.483 1.181 14.649 1.00 98.19 96 ALA A N 1
ATOM 760 C CA . ALA A 1 96 ? -4.226 1.661 15.227 1.00 98.19 96 ALA A CA 1
ATOM 761 C C . ALA A 1 96 ? -3.005 1.389 14.330 1.00 98.19 96 ALA A C 1
ATOM 763 O O . ALA A 1 96 ? -2.006 2.111 14.388 1.00 98.19 96 ALA A O 1
ATOM 764 N N . ALA A 1 97 ? -3.047 0.332 13.513 1.00 98.00 97 ALA A N 1
ATOM 765 C CA . ALA A 1 97 ? -1.982 0.036 12.560 1.00 98.00 97 ALA A CA 1
ATOM 766 C C . ALA A 1 97 ? -2.466 -0.827 11.393 1.00 98.00 97 ALA A C 1
ATOM 768 O O . ALA A 1 97 ? -3.347 -1.675 11.549 1.00 98.00 97 ALA A O 1
ATOM 769 N N . VAL A 1 98 ? -1.822 -0.664 10.239 1.00 97.62 98 VAL A N 1
ATOM 770 C CA . VAL A 1 98 ? -2.070 -1.453 9.028 1.00 97.62 98 VAL A CA 1
ATOM 771 C C . VAL A 1 98 ? -0.748 -1.986 8.480 1.00 97.62 98 VAL A C 1
ATOM 773 O O . VAL A 1 98 ? 0.267 -1.285 8.470 1.00 97.62 98 VAL A O 1
ATOM 776 N N . LYS A 1 99 ? -0.757 -3.234 8.007 1.00 97.19 99 LYS A N 1
ATOM 777 C CA . LYS A 1 99 ? 0.348 -3.854 7.272 1.00 97.19 99 LYS A CA 1
ATOM 778 C C . LYS A 1 99 ? -0.121 -4.242 5.878 1.00 97.19 99 LYS A C 1
ATOM 780 O O . LYS A 1 99 ? -1.094 -4.976 5.719 1.00 97.19 99 LYS A O 1
ATOM 785 N N . PHE A 1 100 ? 0.622 -3.803 4.881 1.00 96.81 100 PHE A N 1
ATOM 786 C CA . PHE A 1 100 ? 0.430 -4.087 3.474 1.00 96.81 100 PHE A CA 1
ATOM 787 C C . PHE A 1 100 ? 1.496 -5.055 2.954 1.00 96.81 100 PHE A C 1
ATOM 789 O O . PHE A 1 100 ? 2.630 -5.120 3.444 1.00 96.81 100 PHE A O 1
ATOM 796 N N . ARG A 1 101 ? 1.132 -5.782 1.904 1.00 95.56 101 ARG A N 1
ATOM 797 C CA . ARG A 1 101 ? 2.047 -6.497 1.020 1.00 95.56 101 ARG A CA 1
ATOM 798 C C . ARG A 1 101 ? 1.881 -5.958 -0.382 1.00 95.56 101 ARG A C 1
ATOM 800 O O . ARG A 1 101 ? 0.769 -5.909 -0.902 1.00 95.56 101 ARG A O 1
ATOM 807 N N . LEU A 1 102 ? 3.004 -5.635 -0.987 1.00 95.69 102 LEU A N 1
ATOM 808 C CA . LEU A 1 102 ? 3.121 -5.230 -2.368 1.00 95.69 102 LEU A CA 1
ATOM 809 C C . LEU A 1 102 ? 3.878 -6.319 -3.118 1.00 95.69 102 LEU A C 1
ATOM 811 O O . LEU A 1 102 ? 4.924 -6.766 -2.651 1.00 95.69 102 LEU A O 1
ATOM 815 N N . ARG A 1 103 ? 3.343 -6.780 -4.246 1.00 95.44 103 ARG A N 1
ATOM 816 C CA . ARG A 1 103 ? 4.053 -7.678 -5.162 1.00 95.44 103 ARG A CA 1
ATOM 817 C C . ARG A 1 103 ? 4.381 -6.940 -6.444 1.00 95.44 103 ARG A C 1
ATOM 819 O O . ARG A 1 103 ? 3.475 -6.393 -7.064 1.00 95.44 103 ARG A O 1
ATOM 826 N N . TYR A 1 104 ? 5.652 -6.936 -6.822 1.00 96.12 104 TYR A N 1
ATOM 827 C CA . TYR A 1 104 ? 6.077 -6.467 -8.138 1.00 96.12 104 TYR A CA 1
ATOM 828 C C . TYR A 1 104 ? 5.682 -7.511 -9.168 1.00 96.12 104 TYR A C 1
ATOM 830 O O . TYR A 1 104 ? 5.923 -8.697 -8.939 1.00 96.12 104 TYR A O 1
ATOM 838 N N . VAL A 1 105 ? 5.068 -7.080 -10.267 1.00 96.69 105 VAL A N 1
ATOM 839 C CA . VAL A 1 105 ? 4.635 -7.987 -11.332 1.00 96.69 105 VAL A CA 1
ATOM 840 C C . VAL A 1 105 ? 5.123 -7.537 -12.701 1.00 96.69 105 VAL A C 1
ATOM 842 O O . VAL A 1 105 ? 5.205 -6.336 -12.991 1.00 96.69 105 VAL A O 1
ATOM 845 N N . ASN A 1 106 ? 5.448 -8.508 -13.552 1.00 95.94 106 ASN A N 1
ATOM 846 C CA . ASN A 1 106 ? 5.756 -8.243 -14.956 1.00 95.94 106 ASN A CA 1
ATOM 847 C C . ASN A 1 106 ? 4.479 -8.076 -15.793 1.00 95.94 106 ASN A C 1
ATOM 849 O O . ASN A 1 106 ? 3.363 -8.243 -15.300 1.00 95.94 106 ASN A O 1
ATOM 853 N N . ALA A 1 107 ? 4.653 -7.773 -17.080 1.00 94.38 107 ALA A N 1
ATOM 854 C CA . ALA A 1 107 ? 3.545 -7.570 -18.013 1.00 94.38 107 ALA A CA 1
ATOM 855 C C . ALA A 1 107 ? 2.672 -8.827 -18.221 1.00 94.38 107 ALA A C 1
ATOM 857 O O . ALA A 1 107 ? 1.545 -8.720 -18.693 1.00 94.38 107 ALA A O 1
ATOM 858 N N . ARG A 1 108 ? 3.176 -10.016 -17.858 1.00 94.75 108 ARG A N 1
ATOM 859 C CA . ARG A 1 108 ? 2.434 -11.289 -17.883 1.00 94.75 108 ARG A CA 1
ATOM 860 C C . ARG A 1 108 ? 1.681 -11.554 -16.575 1.00 94.75 108 ARG A C 1
ATOM 862 O O . ARG A 1 108 ? 0.946 -12.530 -16.473 1.00 94.75 108 ARG A O 1
ATOM 869 N N . GLY A 1 109 ? 1.852 -10.690 -15.574 1.00 91.50 109 GLY A N 1
ATOM 870 C CA . GLY A 1 109 ? 1.239 -10.809 -14.256 1.00 91.50 109 GLY A CA 1
ATOM 871 C C . GLY A 1 109 ? 1.975 -11.739 -13.287 1.00 91.50 109 GLY A C 1
ATOM 872 O O . GLY A 1 109 ? 1.424 -12.007 -12.213 1.00 91.50 109 GLY A O 1
ATOM 873 N N . GLU A 1 110 ? 3.178 -12.203 -13.640 1.00 95.00 110 GLU A N 1
ATOM 874 C CA . GLU A 1 110 ? 4.025 -13.068 -12.811 1.00 95.00 110 GLU A CA 1
ATOM 875 C C . GLU A 1 110 ? 4.675 -12.263 -11.682 1.00 95.00 110 GLU A C 1
ATOM 877 O O . GLU A 1 110 ? 5.054 -11.105 -11.867 1.00 95.00 110 GLU A O 1
ATOM 882 N N . ASP A 1 111 ? 4.810 -12.883 -10.511 1.00 94.38 111 ASP A N 1
ATOM 883 C CA . ASP A 1 111 ? 5.377 -12.242 -9.328 1.00 94.38 111 ASP A CA 1
ATOM 884 C C . ASP A 1 111 ? 6.914 -12.190 -9.415 1.00 94.38 111 ASP A C 1
ATOM 886 O O . ASP A 1 111 ? 7.576 -13.223 -9.469 1.00 94.38 111 ASP A O 1
ATOM 890 N N . LEU A 1 112 ? 7.484 -10.985 -9.366 1.00 95.44 112 LEU A N 1
ATOM 891 C CA . LEU A 1 112 ? 8.931 -10.732 -9.451 1.00 95.44 112 LEU A CA 1
ATOM 892 C C . LEU A 1 112 ? 9.584 -10.458 -8.092 1.00 95.44 112 LEU A C 1
ATOM 894 O O . LEU A 1 112 ? 10.805 -10.419 -7.964 1.00 95.44 112 LEU A O 1
ATOM 898 N N . GLY A 1 113 ? 8.775 -10.194 -7.069 1.00 93.50 113 GLY A N 1
ATOM 899 C CA . GLY A 1 113 ? 9.274 -9.848 -5.748 1.00 93.50 113 GLY A CA 1
ATOM 900 C C . GLY A 1 113 ? 8.173 -9.359 -4.826 1.00 93.50 113 GLY A C 1
ATOM 901 O O . GLY A 1 113 ? 7.078 -9.000 -5.261 1.00 93.50 113 GLY A O 1
ATOM 902 N N . THR A 1 114 ? 8.468 -9.346 -3.529 1.00 93.75 114 THR A N 1
ATOM 903 C CA . THR A 1 114 ? 7.538 -8.894 -2.492 1.00 93.75 114 THR A CA 1
ATOM 904 C C . THR A 1 114 ? 8.174 -7.799 -1.646 1.00 93.75 114 THR A C 1
ATOM 906 O O . THR A 1 114 ? 9.338 -7.881 -1.267 1.00 93.75 114 THR A O 1
ATOM 909 N N . PHE A 1 115 ? 7.382 -6.784 -1.322 1.00 94.00 115 PHE A N 1
ATOM 910 C CA . PHE A 1 115 ? 7.719 -5.707 -0.407 1.00 94.00 115 PHE A CA 1
ATOM 911 C C . PHE A 1 115 ? 6.633 -5.590 0.666 1.00 94.00 115 PHE A C 1
ATOM 913 O O . PHE A 1 115 ? 5.437 -5.678 0.378 1.00 94.00 115 PHE A O 1
ATOM 920 N N . HIS A 1 116 ? 7.040 -5.394 1.917 1.00 94.88 116 HIS A N 1
ATOM 921 C CA . HIS A 1 116 ? 6.120 -5.207 3.031 1.00 94.88 116 HIS A CA 1
ATOM 922 C C . HIS A 1 116 ? 6.187 -3.773 3.528 1.00 94.88 116 HIS A C 1
ATOM 924 O O . HIS A 1 116 ? 7.259 -3.248 3.817 1.00 94.88 116 HIS A O 1
ATOM 930 N N . ALA A 1 117 ? 5.015 -3.172 3.670 1.00 95.31 117 ALA A N 1
ATOM 931 C CA . ALA A 1 117 ? 4.846 -1.825 4.180 1.00 95.31 117 ALA A CA 1
ATOM 932 C C . ALA A 1 117 ? 3.992 -1.892 5.442 1.00 95.31 117 ALA A C 1
ATOM 934 O O . ALA A 1 117 ? 2.968 -2.566 5.462 1.00 95.31 117 ALA A O 1
ATOM 935 N N . ALA A 1 118 ? 4.399 -1.208 6.502 1.00 96.38 118 ALA A N 1
ATOM 936 C CA . ALA A 1 118 ? 3.594 -1.065 7.707 1.00 96.38 118 ALA A CA 1
ATOM 937 C C . ALA A 1 118 ? 3.442 0.417 8.040 1.00 96.38 118 ALA A C 1
ATOM 939 O O . ALA A 1 118 ? 4.344 1.212 7.764 1.00 96.38 118 ALA A O 1
ATOM 940 N N . GLN A 1 119 ? 2.303 0.770 8.627 1.00 97.06 119 GLN A N 1
ATOM 941 C CA . GLN A 1 119 ? 2.029 2.108 9.129 1.00 97.06 119 GLN A CA 1
ATOM 942 C C . GLN A 1 119 ? 1.245 2.010 10.432 1.00 97.06 119 GLN A C 1
ATOM 944 O O . GLN A 1 119 ? 0.151 1.449 10.467 1.00 97.06 119 GLN A O 1
ATOM 949 N N . ALA A 1 120 ? 1.821 2.557 11.500 1.00 97.44 120 ALA A N 1
ATOM 950 C CA . ALA A 1 120 ? 1.115 2.814 12.746 1.00 97.44 120 ALA A CA 1
ATOM 951 C C . ALA A 1 120 ? 0.453 4.191 12.633 1.00 97.44 120 ALA A C 1
ATOM 953 O O . ALA A 1 120 ? 1.137 5.196 12.443 1.00 97.44 120 ALA A O 1
ATOM 954 N N . VAL A 1 121 ? -0.875 4.221 12.671 1.00 96.25 121 VAL A N 1
ATOM 955 C CA . VAL A 1 121 ? -1.682 5.436 12.556 1.00 96.25 121 VAL A CA 1
ATOM 956 C C . VAL A 1 121 ? -3.047 5.169 13.173 1.00 96.25 121 VAL A C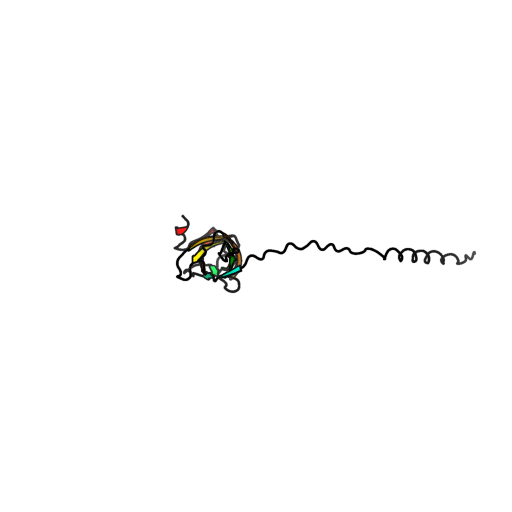 1
ATOM 958 O O . VAL A 1 121 ? -3.655 4.133 12.904 1.00 96.25 121 VAL A O 1
ATOM 961 N N . ILE A 1 122 ? -3.524 6.104 13.994 1.00 97.00 122 ILE A N 1
ATOM 962 C CA . ILE A 1 122 ? -4.869 6.030 14.560 1.00 97.00 122 ILE A CA 1
ATOM 963 C C . ILE A 1 122 ? -5.857 6.572 13.527 1.00 97.00 122 ILE A C 1
ATOM 965 O O . ILE A 1 122 ? -5.795 7.746 13.165 1.00 97.00 122 ILE A O 1
ATOM 969 N N . LEU A 1 123 ? -6.765 5.719 13.058 1.00 97.38 123 LEU A N 1
ATOM 970 C CA . LEU A 1 123 ? -7.813 6.060 12.101 1.00 97.38 123 LEU A CA 1
ATOM 971 C C . LEU A 1 123 ? -9.176 5.735 12.681 1.00 97.38 123 LEU A C 1
ATOM 973 O O . LEU A 1 123 ? -9.537 4.568 12.833 1.00 97.38 123 LEU A O 1
ATOM 977 N N . GLY A 1 124 ? -9.956 6.777 12.957 1.00 98.25 124 GLY A N 1
ATOM 978 C CA . GLY A 1 124 ? -11.370 6.619 13.274 1.00 98.25 124 GLY A CA 1
ATOM 979 C C . GLY A 1 124 ? -12.160 6.010 12.104 1.00 98.25 124 GLY A C 1
ATOM 980 O O . GLY A 1 124 ? -11.652 5.943 10.978 1.00 98.25 124 GLY A O 1
ATOM 981 N N . PRO A 1 125 ? -13.399 5.563 12.351 1.00 98.25 125 PRO A N 1
ATOM 982 C CA . PRO A 1 125 ? -14.305 5.111 11.298 1.00 98.25 125 PRO A CA 1
ATOM 983 C C . PRO A 1 125 ? -14.439 6.152 10.183 1.00 98.25 125 PRO A C 1
ATOM 985 O O . PRO A 1 125 ? -14.663 7.332 10.447 1.00 98.25 125 PRO A O 1
ATOM 988 N N . GLY A 1 126 ? -14.256 5.734 8.931 1.00 97.44 126 GLY A N 1
ATOM 989 C CA . GLY A 1 126 ? -14.335 6.610 7.762 1.00 97.44 126 GLY A CA 1
ATOM 990 C C . GLY A 1 126 ? -13.134 7.538 7.536 1.00 97.44 126 GLY A C 1
ATOM 991 O O . GLY A 1 126 ? -13.100 8.211 6.507 1.00 97.44 126 GLY A O 1
ATOM 992 N N . ALA A 1 127 ? -12.146 7.575 8.434 1.00 97.38 127 ALA A N 1
ATOM 993 C CA . ALA A 1 127 ? -10.968 8.424 8.277 1.00 97.38 127 ALA A CA 1
ATOM 994 C C . ALA A 1 127 ? -9.991 7.875 7.224 1.00 97.38 127 ALA A C 1
ATOM 996 O O . ALA A 1 127 ? -9.882 6.661 7.023 1.00 97.38 127 ALA A O 1
ATOM 997 N N . GLU A 1 128 ? -9.245 8.782 6.591 1.00 97.19 128 GLU A N 1
ATOM 998 C CA . GLU A 1 128 ? -8.229 8.465 5.586 1.00 97.19 128 GLU A CA 1
ATOM 999 C C . GLU A 1 128 ? -6.815 8.754 6.094 1.00 97.19 128 GLU A C 1
ATOM 1001 O O . GLU A 1 128 ? -6.581 9.701 6.845 1.00 97.19 128 GLU A O 1
ATOM 1006 N N . ALA A 1 129 ? -5.856 7.962 5.628 1.00 96.50 129 ALA A N 1
ATOM 1007 C CA . ALA A 1 129 ? -4.432 8.214 5.780 1.00 96.50 129 ALA A CA 1
ATOM 1008 C C . ALA A 1 129 ? -3.697 7.986 4.468 1.00 96.50 129 ALA A C 1
ATOM 1010 O O . ALA A 1 129 ? -4.193 7.376 3.519 1.00 96.50 129 ALA A O 1
ATOM 1011 N N . ARG A 1 130 ? -2.461 8.481 4.449 1.00 96.19 130 ARG A N 1
ATOM 1012 C CA . ARG A 1 130 ? -1.511 8.249 3.371 1.00 96.19 130 ARG A CA 1
ATOM 1013 C C . ARG A 1 130 ? -0.200 7.760 3.955 1.00 96.19 130 ARG A C 1
ATOM 1015 O O . ARG A 1 130 ? 0.211 8.205 5.029 1.00 96.19 130 ARG A O 1
ATOM 1022 N N . GLY A 1 131 ? 0.457 6.870 3.233 1.00 96.00 131 GLY A N 1
ATOM 1023 C CA . GLY A 1 131 ? 1.793 6.399 3.555 1.00 96.00 131 GLY A CA 1
ATOM 1024 C C . GLY A 1 131 ? 2.715 6.505 2.351 1.00 96.00 131 GLY A C 1
ATOM 1025 O O . GLY A 1 131 ? 2.280 6.426 1.198 1.00 96.00 131 GLY A O 1
ATOM 1026 N N . LYS A 1 132 ? 4.000 6.706 2.638 1.00 96.81 132 LYS A N 1
ATOM 1027 C CA . LYS A 1 132 ? 5.074 6.727 1.649 1.00 96.81 132 LYS A CA 1
ATOM 1028 C C . LYS A 1 132 ? 6.145 5.736 2.071 1.00 96.81 132 LYS A C 1
ATOM 1030 O O . LYS A 1 132 ? 6.654 5.821 3.186 1.00 96.81 132 LYS A O 1
ATOM 1035 N N . TRP A 1 133 ? 6.532 4.860 1.157 1.00 97.62 133 TRP A N 1
ATOM 1036 C CA . TRP A 1 133 ? 7.606 3.896 1.372 1.00 97.62 133 TRP A CA 1
ATOM 1037 C C . TRP A 1 133 ? 8.602 3.923 0.222 1.00 97.62 133 TRP A C 1
ATOM 1039 O O . TRP A 1 133 ? 8.284 4.354 -0.889 1.00 97.62 133 TRP A O 1
ATOM 1049 N N . LYS A 1 134 ? 9.816 3.449 0.506 1.00 96.25 134 LYS A N 1
ATOM 1050 C CA . LYS A 1 134 ? 10.850 3.215 -0.496 1.00 96.25 134 LYS A CA 1
ATOM 1051 C C . LYS A 1 134 ? 11.101 1.712 -0.622 1.00 96.25 134 LYS A C 1
ATOM 1053 O O . LYS A 1 134 ? 11.480 1.073 0.358 1.00 96.25 134 LYS A O 1
ATOM 1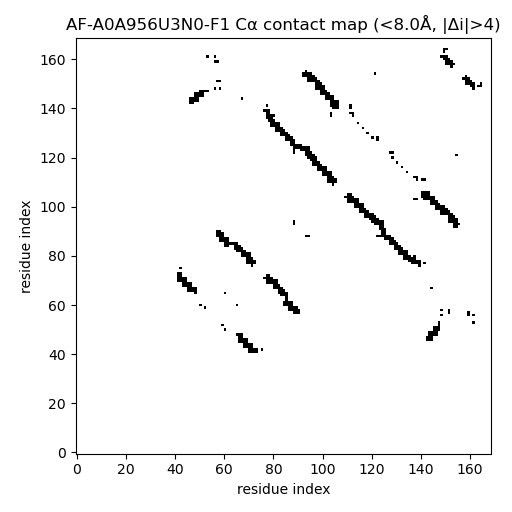058 N N . GLY A 1 135 ? 10.871 1.168 -1.811 1.00 93.50 135 GLY A N 1
ATOM 1059 C CA . GLY A 1 135 ? 11.340 -0.152 -2.216 1.00 93.50 135 GLY A CA 1
ATOM 1060 C C . GLY A 1 135 ? 12.716 -0.035 -2.867 1.00 93.50 135 GLY A C 1
ATOM 1061 O O . GLY A 1 135 ? 12.979 0.934 -3.573 1.00 93.50 135 GLY A O 1
ATOM 1062 N N . ASN A 1 136 ? 13.583 -1.016 -2.640 1.00 92.50 136 ASN A N 1
ATOM 1063 C CA . ASN A 1 136 ? 14.917 -1.080 -3.238 1.00 92.50 136 ASN A CA 1
ATOM 1064 C C . ASN A 1 136 ? 15.058 -2.401 -4.004 1.00 92.50 136 ASN A C 1
ATOM 1066 O O . ASN A 1 136 ? 14.338 -3.354 -3.693 1.00 92.50 136 ASN A O 1
ATOM 1070 N N . ARG A 1 137 ? 16.033 -2.484 -4.920 1.00 89.75 137 ARG A N 1
ATOM 1071 C CA . ARG A 1 137 ? 16.344 -3.704 -5.699 1.00 89.75 137 ARG A CA 1
ATOM 1072 C C . ARG A 1 137 ? 15.132 -4.194 -6.4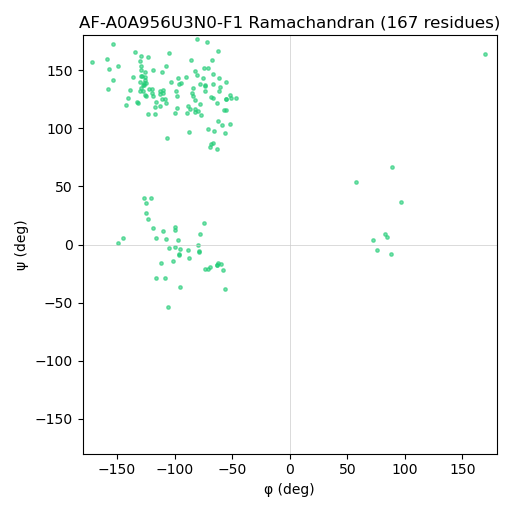95 1.00 89.75 137 ARG A C 1
ATOM 1074 O O . ARG A 1 137 ? 14.694 -5.335 -6.357 1.00 89.75 137 ARG A O 1
ATOM 1081 N N . ILE A 1 138 ? 14.564 -3.290 -7.284 1.00 95.19 138 ILE A N 1
ATOM 1082 C CA . ILE A 1 138 ? 13.392 -3.579 -8.109 1.00 95.19 138 ILE A CA 1
ATOM 1083 C C . ILE A 1 138 ? 13.808 -4.451 -9.297 1.00 95.19 138 ILE A C 1
ATOM 1085 O O . ILE A 1 138 ? 14.837 -4.201 -9.917 1.00 95.19 138 ILE A O 1
ATOM 1089 N N . HIS A 1 139 ? 13.023 -5.482 -9.616 1.00 95.25 139 HIS A N 1
ATOM 1090 C CA . HIS A 1 139 ? 13.307 -6.322 -10.778 1.00 95.25 139 HIS A CA 1
ATOM 1091 C C . HIS A 1 139 ? 13.139 -5.506 -12.076 1.00 95.25 139 HIS A C 1
ATOM 1093 O O . HIS A 1 139 ? 12.138 -4.785 -12.179 1.00 95.25 139 HIS A O 1
ATOM 1099 N N . PRO A 1 140 ? 14.031 -5.638 -13.079 1.00 94.25 140 PRO A N 1
ATOM 1100 C CA . PRO A 1 140 ? 13.974 -4.828 -14.297 1.00 94.25 140 PRO A CA 1
ATOM 1101 C C . PRO A 1 140 ? 12.641 -4.904 -15.053 1.00 94.25 140 PRO A C 1
ATOM 1103 O O . PRO A 1 140 ? 12.117 -3.888 -15.497 1.00 94.25 140 PRO A O 1
ATOM 1106 N N . ASP A 1 141 ? 12.044 -6.096 -15.101 1.00 95.38 141 ASP A N 1
ATOM 1107 C CA . ASP A 1 141 ? 10.771 -6.348 -15.796 1.00 95.38 141 ASP A CA 1
ATOM 1108 C C . ASP A 1 141 ? 9.518 -5.879 -15.035 1.00 95.38 141 ASP A C 1
ATOM 1110 O O . ASP A 1 141 ? 8.390 -6.203 -15.418 1.00 95.38 141 ASP A O 1
ATOM 1114 N N . THR A 1 142 ? 9.681 -5.140 -13.935 1.00 96.19 142 THR A N 1
ATOM 1115 C CA . THR A 1 142 ? 8.550 -4.631 -13.153 1.00 96.19 142 THR A CA 1
ATOM 1116 C C . THR A 1 142 ? 7.710 -3.671 -13.991 1.00 96.19 142 THR A C 1
ATOM 1118 O O . THR A 1 142 ? 8.182 -2.633 -14.458 1.00 96.19 142 THR A O 1
ATOM 1121 N N . SER A 1 143 ? 6.429 -3.999 -14.132 1.00 95.31 143 SER A N 1
ATOM 1122 C CA . SER A 1 143 ? 5.459 -3.209 -14.899 1.00 95.31 143 SER A CA 1
ATOM 1123 C C . SER A 1 143 ? 4.333 -2.636 -14.040 1.00 95.31 143 SER A C 1
ATOM 1125 O O . SER A 1 143 ? 3.821 -1.567 -14.358 1.00 95.31 143 SER A O 1
ATOM 1127 N N . ALA A 1 144 ? 3.986 -3.312 -12.942 1.00 95.81 144 ALA A N 1
ATOM 1128 C CA . ALA A 1 144 ? 2.932 -2.909 -12.021 1.00 95.81 144 ALA A CA 1
ATOM 1129 C C . ALA A 1 144 ? 3.187 -3.465 -10.611 1.00 95.81 144 ALA A C 1
ATOM 1131 O O . ALA A 1 144 ? 4.090 -4.282 -10.381 1.00 95.81 144 ALA A O 1
ATOM 1132 N N . LEU A 1 145 ? 2.367 -3.022 -9.662 1.00 96.44 145 LEU A N 1
ATOM 1133 C CA . LEU A 1 145 ? 2.350 -3.487 -8.280 1.00 96.44 145 LEU A CA 1
ATOM 1134 C C . LEU A 1 145 ? 0.973 -4.035 -7.916 1.00 96.44 145 LEU A C 1
ATOM 1136 O O . LEU A 1 145 ? -0.028 -3.364 -8.117 1.00 96.44 145 LEU A O 1
ATOM 1140 N N . LYS A 1 146 ? 0.914 -5.204 -7.279 1.00 96.00 146 LYS A N 1
ATOM 1141 C CA . LYS A 1 146 ? -0.310 -5.703 -6.634 1.00 96.00 146 LYS A CA 1
ATOM 1142 C C . LYS A 1 146 ? -0.260 -5.395 -5.144 1.00 96.00 146 LYS A C 1
ATOM 1144 O O . LYS A 1 146 ? 0.609 -5.913 -4.437 1.00 96.00 146 LYS A O 1
ATOM 1149 N N . LEU A 1 147 ? -1.194 -4.589 -4.656 1.00 96.44 147 LEU A N 1
ATOM 1150 C CA . LEU A 1 147 ? -1.311 -4.193 -3.255 1.00 96.44 147 LEU A CA 1
ATOM 1151 C C . LEU A 1 147 ? -2.366 -5.037 -2.536 1.00 96.44 147 LEU A C 1
ATOM 1153 O O . LEU A 1 147 ? -3.492 -5.174 -3.002 1.00 96.44 147 LEU A O 1
ATOM 1157 N N . ARG A 1 148 ? -2.025 -5.565 -1.360 1.00 96.12 148 ARG A N 1
ATOM 1158 C CA . ARG A 1 148 ? -2.950 -6.275 -0.468 1.00 96.12 148 ARG A CA 1
ATOM 1159 C C . ARG A 1 148 ? -2.743 -5.832 0.976 1.00 96.12 148 ARG A C 1
ATOM 1161 O O . ARG A 1 148 ? -1.608 -5.640 1.406 1.00 96.12 148 ARG A O 1
ATOM 1168 N N . VAL A 1 149 ? -3.819 -5.746 1.748 1.00 97.00 149 VAL A N 1
ATOM 1169 C CA . VAL A 1 149 ? -3.749 -5.589 3.207 1.00 97.00 149 VAL A CA 1
ATOM 1170 C C . VAL A 1 149 ? -3.537 -6.966 3.832 1.00 97.00 149 VAL A C 1
ATOM 1172 O O . VAL A 1 149 ? -4.305 -7.885 3.570 1.00 97.00 149 VAL A O 1
ATOM 1175 N N . LEU A 1 150 ? -2.490 -7.132 4.638 1.00 96.12 150 LEU A N 1
ATOM 1176 C CA . LEU A 1 150 ? -2.211 -8.392 5.331 1.00 96.12 150 LEU A CA 1
ATOM 1177 C C . LEU A 1 150 ? -2.760 -8.426 6.751 1.00 96.12 150 LEU A C 1
ATOM 1179 O O . LEU A 1 150 ? -3.166 -9.484 7.219 1.00 96.12 150 LEU A O 1
ATOM 1183 N N . GLN A 1 151 ? -2.718 -7.296 7.447 1.00 96.62 151 GLN A N 1
ATOM 1184 C CA . GLN A 1 151 ? -3.053 -7.234 8.863 1.00 96.62 151 GLN A CA 1
ATOM 1185 C C . GLN A 1 151 ? -3.538 -5.835 9.216 1.00 96.62 151 GLN A C 1
ATOM 1187 O O . GLN A 1 151 ? -2.982 -4.841 8.740 1.00 96.62 151 GLN A O 1
ATOM 1192 N N . VAL A 1 152 ? -4.547 -5.772 10.077 1.00 97.75 152 VAL A N 1
ATOM 1193 C CA . VAL A 1 152 ? -5.085 -4.529 10.631 1.00 97.75 152 VAL A CA 1
ATOM 1194 C C . VAL A 1 152 ? -5.233 -4.718 12.131 1.00 97.75 152 VAL A C 1
ATOM 1196 O O . VAL A 1 152 ? -5.900 -5.652 12.572 1.00 97.75 152 VAL A O 1
ATOM 1199 N N . ARG A 1 153 ? -4.586 -3.855 12.913 1.00 97.88 153 ARG A N 1
ATOM 1200 C CA . ARG A 1 153 ? -4.746 -3.801 14.368 1.00 97.88 153 ARG A CA 1
ATOM 1201 C C . ARG A 1 153 ? -5.730 -2.700 14.708 1.00 97.88 153 ARG A C 1
ATOM 1203 O O . ARG A 1 153 ? -5.543 -1.566 14.266 1.00 97.88 153 ARG A O 1
ATOM 1210 N N . TYR A 1 154 ? -6.742 -3.033 15.489 1.00 98.31 154 TYR A N 1
ATOM 1211 C CA . TYR A 1 154 ? -7.696 -2.078 16.029 1.00 98.31 154 TYR A CA 1
ATOM 1212 C C . TYR A 1 154 ? -7.170 -1.476 17.336 1.00 98.31 154 TYR A C 1
ATOM 1214 O O . TYR A 1 154 ? -6.287 -2.042 17.985 1.00 98.31 154 TYR A O 1
ATOM 1222 N N . SER A 1 155 ? -7.692 -0.312 17.716 1.00 97.25 155 SER A N 1
ATOM 1223 C CA . SER A 1 155 ? -7.277 0.381 18.944 1.00 97.25 155 SER A CA 1
ATOM 1224 C C . SER A 1 155 ? -7.709 -0.335 20.227 1.00 97.25 155 SER A C 1
ATOM 1226 O O . SER A 1 155 ? -7.122 -0.096 21.275 1.00 97.25 155 SER A O 1
ATOM 1228 N N . ASP A 1 156 ? -8.700 -1.226 20.147 1.00 96.25 156 ASP A N 1
ATOM 1229 C CA . ASP A 1 156 ? -9.158 -2.092 21.245 1.00 96.25 156 ASP A CA 1
ATOM 1230 C C . ASP A 1 156 ? -8.257 -3.329 21.462 1.00 96.25 156 ASP A C 1
ATOM 1232 O O . ASP A 1 156 ? -8.509 -4.139 22.351 1.00 96.25 156 ASP A O 1
ATOM 1236 N N . GLY A 1 157 ? -7.203 -3.486 20.652 1.00 94.75 157 GLY A N 1
ATOM 1237 C CA . GLY A 1 157 ? -6.285 -4.624 20.693 1.00 94.75 157 GLY A CA 1
ATOM 1238 C C . GLY A 1 157 ? -6.716 -5.814 19.833 1.00 94.75 157 GLY A C 1
ATOM 1239 O O . GLY A 1 157 ? -5.915 -6.730 19.631 1.00 94.75 157 GLY A O 1
ATOM 1240 N N . ALA A 1 158 ? -7.927 -5.804 19.267 1.00 96.75 158 ALA A N 1
A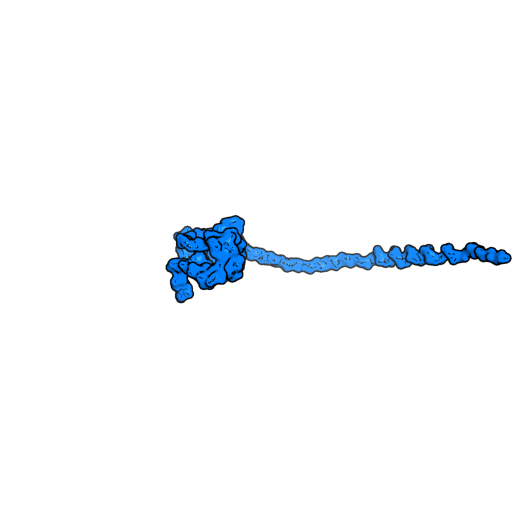TOM 1241 C CA . ALA A 1 158 ? -8.345 -6.818 18.310 1.00 96.75 158 ALA A CA 1
ATOM 1242 C C . ALA A 1 158 ? -7.544 -6.708 17.003 1.00 96.75 158 ALA A C 1
ATOM 1244 O O . ALA A 1 158 ? -6.989 -5.662 16.646 1.00 96.75 158 ALA A O 1
ATOM 1245 N N . GLN A 1 159 ? -7.507 -7.800 16.240 1.00 96.62 159 GLN A N 1
ATOM 1246 C CA . GLN A 1 159 ? -6.749 -7.858 14.997 1.00 96.62 159 GLN A CA 1
ATOM 1247 C C . GLN A 1 159 ? -7.523 -8.590 13.908 1.00 96.62 159 GLN A C 1
ATOM 1249 O O . GLN A 1 159 ? -8.028 -9.691 14.113 1.00 96.62 159 GLN A O 1
ATOM 1254 N N . TRP A 1 160 ? -7.557 -7.989 12.724 1.00 96.38 160 TRP A N 1
ATOM 1255 C CA . TRP A 1 160 ? -7.941 -8.664 11.493 1.00 96.38 160 TRP A CA 1
ATOM 1256 C C . TRP A 1 160 ? -6.684 -9.129 10.751 1.00 96.38 160 TRP A C 1
ATOM 1258 O O . TRP A 1 160 ? -5.699 -8.388 10.661 1.00 96.38 160 TRP A O 1
ATOM 1268 N N . ASN A 1 161 ? -6.723 -10.343 10.203 1.00 96.06 161 ASN A N 1
ATOM 1269 C CA . ASN A 1 161 ? -5.653 -10.922 9.396 1.00 96.06 161 ASN A CA 1
ATOM 1270 C C . ASN A 1 161 ? -6.210 -11.390 8.056 1.00 96.06 161 ASN A C 1
ATOM 1272 O O . ASN A 1 161 ? -7.272 -12.006 8.006 1.00 96.06 161 ASN A O 1
ATOM 1276 N N . SER A 1 162 ? -5.449 -11.151 6.993 1.00 94.50 162 SER A N 1
ATOM 1277 C CA . SER A 1 162 ? -5.723 -11.732 5.685 1.00 94.50 162 SER A CA 1
ATOM 1278 C C . SER A 1 162 ? -5.527 -13.245 5.723 1.00 94.50 162 SER A C 1
ATOM 1280 O O . SER A 1 162 ? -4.583 -13.739 6.344 1.00 94.50 162 SER A O 1
ATOM 1282 N N . VAL A 1 163 ? -6.316 -13.987 4.946 1.00 90.88 163 VAL A N 1
ATOM 1283 C CA . VAL A 1 163 ? -6.079 -15.429 4.719 1.00 90.88 163 VAL A CA 1
ATOM 1284 C C . VAL A 1 163 ? -4.737 -15.704 4.029 1.00 90.88 163 VAL A C 1
ATOM 1286 O O . VAL A 1 163 ? -4.251 -16.829 4.008 1.00 90.88 163 VAL A O 1
ATOM 1289 N N . LYS A 1 164 ? -4.116 -14.678 3.432 1.00 84.31 164 LYS A N 1
ATOM 1290 C CA . LYS A 1 164 ? -2.776 -14.746 2.829 1.00 84.31 164 LYS A CA 1
ATOM 1291 C C . LYS A 1 164 ? -1.684 -14.175 3.741 1.00 84.31 164 LYS A C 1
ATOM 1293 O O . LYS A 1 164 ? -0.568 -13.953 3.264 1.00 84.31 164 LYS A O 1
ATOM 1298 N N . ALA A 1 165 ? -1.986 -13.935 5.020 1.00 74.88 165 ALA A N 1
ATOM 1299 C CA . ALA A 1 165 ? -1.019 -13.460 6.008 1.00 74.88 165 ALA A CA 1
ATOM 1300 C C . ALA A 1 165 ? 0.020 -14.525 6.397 1.00 74.88 165 ALA A C 1
ATOM 1302 O O . ALA A 1 165 ? 1.103 -14.155 6.836 1.00 74.88 165 ALA A O 1
ATOM 1303 N N . GLU A 1 166 ? -0.252 -15.819 6.185 1.00 61.38 166 GLU A N 1
ATOM 1304 C CA . GLU A 1 166 ? 0.686 -16.910 6.509 1.00 61.38 166 GLU A CA 1
ATOM 1305 C C . GLU A 1 166 ? 1.999 -16.859 5.713 1.00 61.38 166 GLU A C 1
ATOM 1307 O O . GLU A 1 166 ? 3.006 -17.389 6.164 1.00 61.38 166 GLU A O 1
ATOM 1312 N N . ALA A 1 167 ? 2.040 -16.120 4.599 1.00 53.25 167 ALA A N 1
ATOM 1313 C CA . ALA A 1 167 ? 3.262 -15.858 3.832 1.00 53.25 167 ALA A CA 1
ATOM 1314 C C . ALA A 1 167 ? 4.217 -14.835 4.500 1.00 53.25 167 ALA A C 1
ATOM 1316 O O . ALA A 1 167 ? 5.026 -14.216 3.813 1.00 53.25 167 ALA A O 1
ATOM 1317 N N . LEU A 1 168 ? 4.064 -14.586 5.805 1.00 49.50 168 LEU A N 1
ATOM 1318 C CA . LEU A 1 168 ? 4.920 -13.717 6.624 1.00 49.50 168 LEU A CA 1
ATOM 1319 C C . LEU A 1 168 ? 5.870 -14.493 7.551 1.00 49.50 168 LEU A C 1
ATOM 1321 O O . LEU A 1 168 ? 6.612 -13.841 8.288 1.00 49.50 168 LEU A O 1
ATOM 1325 N N . LYS A 1 169 ? 5.793 -15.829 7.570 1.00 41.44 169 LYS A N 1
ATOM 1326 C CA . LYS A 1 169 ? 6.702 -16.691 8.333 1.00 41.44 169 LYS A CA 1
ATOM 1327 C C . LYS A 1 169 ? 7.913 -17.079 7.499 1.00 41.44 169 LYS A C 1
ATOM 1329 O O . LYS A 1 169 ? 7.714 -17.364 6.298 1.00 41.44 169 LYS A O 1
#

Solvent-accessible surface area (backbone atoms only — not comparable to full-atom values): 10314 Å² total; per-residue (Å²): 137,88,87,83,83,93,82,87,90,85,79,74,81,77,71,76,74,78,81,76,80,86,82,85,78,85,82,79,80,78,75,77,74,68,79,72,76,79,73,80,74,63,49,72,46,78,33,57,62,47,75,55,84,57,91,91,55,47,66,45,77,40,75,93,64,41,37,32,35,30,38,24,44,100,87,67,41,37,41,33,33,45,37,32,46,24,36,30,31,74,33,90,57,42,31,34,29,43,30,38,38,35,31,36,17,31,90,87,68,49,81,69,47,78,48,79,48,75,47,80,48,81,31,48,53,70,34,72,52,74,49,77,49,76,48,70,81,45,54,67,65,58,53,34,31,42,36,34,70,32,37,39,34,31,68,87,71,51,72,51,70,35,94,73,39,72,83,76,116